Protein AF-A0A432YC82-F1 (afdb_monomer)

Radius of gyration: 12.23 Å; Cα contacts (8 Å, |Δi|>4): 92; chains: 1; bounding box: 27×29×32 Å

Organism: NCBI:txid263723

Mean predicted aligned error: 3.81 Å

Structure (mmCIF, N/CA/C/O backbone):
data_AF-A0A432YC82-F1
#
_entry.id   AF-A0A432YC82-F1
#
loop_
_atom_site.group_PDB
_atom_site.id
_atom_site.type_symbol
_atom_site.label_atom_id
_atom_site.label_alt_id
_atom_site.label_comp_id
_atom_site.label_asym_id
_atom_site.label_entity_id
_atom_site.label_seq_id
_atom_site.pdbx_PDB_ins_code
_atom_site.Cartn_x
_atom_site.Cartn_y
_atom_site.Cartn_z
_atom_site.occupancy
_atom_site.B_iso_or_equiv
_atom_site.auth_seq_id
_atom_site.auth_comp_id
_atom_site.auth_asym_id
_atom_site.auth_atom_id
_atom_site.pdbx_PDB_model_num
ATOM 1 N N . MET A 1 1 ? -15.806 13.923 8.198 1.00 66.69 1 MET A N 1
ATOM 2 C CA . MET A 1 1 ? -14.474 13.908 7.564 1.00 66.69 1 MET A CA 1
ATOM 3 C C . MET A 1 1 ? -14.458 14.899 6.415 1.00 66.69 1 MET A C 1
ATOM 5 O O . MET A 1 1 ? -15.253 14.765 5.489 1.00 66.69 1 MET A O 1
ATOM 9 N N . ASN A 1 2 ? -13.602 15.907 6.500 1.00 85.81 2 ASN A N 1
ATOM 10 C CA . ASN A 1 2 ? -13.433 16.943 5.488 1.00 85.81 2 ASN A CA 1
ATOM 11 C C . ASN A 1 2 ? -12.692 16.379 4.256 1.00 85.81 2 ASN A C 1
ATOM 13 O O . ASN A 1 2 ? -11.925 15.420 4.357 1.00 85.81 2 ASN A O 1
ATOM 17 N N . ARG A 1 3 ? -12.880 16.978 3.075 1.00 82.62 3 ARG A N 1
ATOM 18 C CA . ARG A 1 3 ? -12.233 16.548 1.822 1.00 82.62 3 ARG A CA 1
ATOM 19 C C . ARG A 1 3 ? -10.707 16.507 1.946 1.00 82.62 3 ARG A C 1
ATOM 21 O O . ARG A 1 3 ? -10.078 15.593 1.422 1.00 82.62 3 ARG A O 1
ATOM 28 N N . LYS A 1 4 ? -10.119 17.469 2.667 1.00 85.94 4 LYS A N 1
ATOM 29 C CA . LYS A 1 4 ? -8.672 17.503 2.942 1.00 85.94 4 LYS A CA 1
ATOM 30 C C . LYS A 1 4 ? -8.222 16.290 3.758 1.00 85.94 4 LYS A C 1
ATOM 32 O O . LYS A 1 4 ? -7.275 15.622 3.369 1.00 85.94 4 LYS A O 1
ATOM 37 N N . GLU A 1 5 ? -8.948 15.955 4.821 1.00 85.25 5 GLU A N 1
ATOM 38 C CA . GLU A 1 5 ? -8.649 14.794 5.667 1.00 85.25 5 GLU A CA 1
ATOM 39 C C . GLU A 1 5 ? -8.740 13.488 4.872 1.00 85.25 5 GLU A C 1
ATOM 41 O O . GLU A 1 5 ? -7.893 12.609 5.028 1.00 85.25 5 GLU A O 1
ATOM 46 N N . GLN A 1 6 ? -9.741 13.362 3.988 1.00 85.94 6 GLN A N 1
ATOM 47 C CA . GLN A 1 6 ? -9.876 12.197 3.107 1.00 85.94 6 GLN A CA 1
ATOM 48 C C . GLN A 1 6 ? -8.644 12.024 2.228 1.00 85.94 6 GLN A C 1
ATOM 50 O O . GLN A 1 6 ? -8.095 10.927 2.162 1.00 85.94 6 GLN A O 1
ATOM 55 N N . LEU A 1 7 ? -8.180 13.104 1.597 1.00 87.88 7 LEU A N 1
ATOM 56 C CA . LEU A 1 7 ? -6.977 13.080 0.769 1.00 87.88 7 LEU A CA 1
ATOM 57 C C . LEU A 1 7 ? -5.733 12.709 1.584 1.00 87.88 7 LEU A C 1
ATOM 59 O O . LEU A 1 7 ? -4.948 11.875 1.137 1.00 87.88 7 LEU A O 1
ATOM 63 N N . THR A 1 8 ? -5.583 13.253 2.792 1.00 89.88 8 THR A N 1
ATOM 64 C CA . THR A 1 8 ? -4.465 12.919 3.685 1.00 89.88 8 THR A CA 1
ATOM 65 C C . THR A 1 8 ? -4.472 11.442 4.070 1.00 89.88 8 THR A C 1
ATOM 67 O O . THR A 1 8 ? -3.462 10.762 3.895 1.00 89.88 8 THR A O 1
ATOM 70 N N . GLN A 1 9 ? -5.611 10.906 4.516 1.00 89.44 9 GLN A N 1
ATOM 71 C CA . GLN A 1 9 ? -5.732 9.486 4.861 1.00 89.44 9 GLN A CA 1
ATOM 72 C C . GLN A 1 9 ? -5.454 8.597 3.643 1.00 89.44 9 GLN A C 1
ATOM 74 O O . GLN A 1 9 ? -4.775 7.577 3.724 1.00 89.44 9 GLN A O 1
ATOM 79 N N . HIS A 1 10 ? -5.976 8.986 2.483 1.00 91.19 10 HIS A N 1
ATOM 80 C CA . HIS A 1 10 ? -5.767 8.281 1.225 1.00 91.19 10 HIS A CA 1
ATOM 81 C C . HIS A 1 10 ? -4.293 8.231 0.829 1.00 91.19 10 HIS A C 1
ATOM 83 O O . HIS A 1 10 ? -3.835 7.188 0.360 1.00 91.19 10 HIS A O 1
ATOM 89 N N . GLN A 1 11 ? -3.560 9.326 1.030 1.00 92.69 11 GLN A N 1
ATOM 90 C CA . GLN A 1 11 ? -2.124 9.377 0.793 1.00 92.69 11 GLN A CA 1
ATOM 91 C C . GLN A 1 11 ? -1.373 8.484 1.785 1.00 92.69 11 GLN A C 1
ATOM 93 O O . GLN A 1 11 ? -0.541 7.687 1.367 1.00 92.69 11 GLN A O 1
ATOM 98 N N . GLN A 1 12 ? -1.715 8.542 3.075 1.00 92.88 12 GLN A N 1
ATOM 99 C CA . GLN A 1 12 ? -1.106 7.697 4.110 1.00 92.88 12 GLN A CA 1
ATOM 100 C C . GLN A 1 12 ? -1.280 6.204 3.812 1.00 92.88 12 GLN A C 1
ATOM 102 O O . GLN A 1 12 ? -0.319 5.440 3.874 1.00 92.88 12 GLN A O 1
ATOM 107 N N . VAL A 1 13 ? -2.488 5.788 3.424 1.00 94.19 13 VAL A N 1
ATOM 108 C CA . VAL A 1 13 ? -2.765 4.401 3.022 1.00 94.19 13 VAL A CA 1
ATOM 109 C C . VAL A 1 13 ? -1.938 4.012 1.797 1.00 94.19 13 VAL A C 1
ATOM 111 O O . VAL A 1 13 ? -1.389 2.913 1.753 1.00 94.19 13 VAL A O 1
ATOM 114 N N . LEU A 1 14 ? -1.831 4.892 0.798 1.00 94.81 14 LEU A N 1
ATOM 115 C CA . LEU A 1 14 ? -1.034 4.615 -0.396 1.00 94.81 14 LEU A CA 1
ATOM 116 C C . LEU A 1 14 ? 0.453 4.433 -0.057 1.00 94.81 14 LEU A C 1
ATOM 118 O O . LEU A 1 14 ? 1.078 3.496 -0.554 1.00 94.81 14 LEU A O 1
ATOM 122 N N . GLU A 1 15 ? 1.007 5.274 0.814 1.00 95.19 15 GLU A N 1
ATOM 123 C CA . GLU A 1 15 ? 2.390 5.138 1.279 1.00 95.19 15 GLU A CA 1
ATOM 124 C C . GLU A 1 15 ? 2.603 3.856 2.100 1.00 95.19 15 GLU A C 1
ATOM 126 O O . GLU A 1 15 ? 3.609 3.165 1.918 1.00 95.19 15 GLU A O 1
ATOM 131 N N . ALA A 1 16 ? 1.629 3.457 2.924 1.00 95.56 16 ALA A N 1
ATOM 132 C CA . ALA A 1 16 ? 1.670 2.175 3.627 1.00 95.56 16 ALA A CA 1
ATOM 133 C C . ALA A 1 16 ? 1.698 0.987 2.647 1.00 95.56 16 ALA A C 1
ATOM 135 O O . ALA A 1 16 ? 2.527 0.086 2.789 1.00 95.56 16 ALA A O 1
ATOM 136 N N . ILE A 1 17 ? 0.861 1.015 1.601 1.00 95.69 17 ILE A N 1
ATOM 137 C CA . ILE A 1 17 ? 0.868 -0.004 0.538 1.00 95.69 17 ILE A CA 1
ATOM 138 C C . ILE A 1 17 ? 2.234 -0.049 -0.150 1.00 95.69 17 ILE A C 1
ATOM 140 O O . ILE A 1 17 ? 2.797 -1.131 -0.308 1.00 95.69 17 ILE A O 1
ATOM 144 N N . LYS A 1 18 ? 2.797 1.103 -0.528 1.00 95.12 18 LYS A N 1
ATOM 145 C CA . LYS A 1 18 ? 4.128 1.176 -1.149 1.00 95.12 18 LYS A CA 1
ATOM 146 C C . LYS A 1 18 ? 5.206 0.572 -0.256 1.00 95.12 18 LYS A C 1
ATOM 148 O O . LYS A 1 18 ? 6.035 -0.182 -0.750 1.00 95.12 18 LYS A O 1
ATOM 153 N N . LYS A 1 19 ? 5.181 0.850 1.050 1.00 95.50 19 LYS A N 1
ATOM 154 C CA . LYS A 1 19 ? 6.124 0.269 2.016 1.00 95.50 19 LYS A CA 1
ATOM 155 C C . LYS A 1 19 ? 5.981 -1.251 2.105 1.00 95.50 19 LYS A C 1
ATOM 157 O O . LYS A 1 19 ? 6.986 -1.951 2.067 1.00 95.50 19 LYS A O 1
ATOM 162 N N . ILE A 1 20 ? 4.750 -1.764 2.163 1.00 95.12 20 ILE A N 1
ATOM 163 C CA . ILE A 1 20 ? 4.471 -3.211 2.163 1.00 95.12 20 ILE A CA 1
ATOM 164 C C . ILE A 1 20 ? 5.022 -3.867 0.892 1.00 95.12 20 ILE A C 1
ATOM 166 O O . ILE A 1 20 ? 5.719 -4.874 0.966 1.00 95.12 20 ILE A O 1
ATOM 170 N N . VAL A 1 21 ? 4.737 -3.274 -0.267 1.00 94.75 21 VAL A N 1
ATOM 171 C CA . VAL A 1 21 ? 5.183 -3.775 -1.571 1.00 94.75 21 VAL A CA 1
ATOM 172 C C . VAL A 1 21 ? 6.713 -3.735 -1.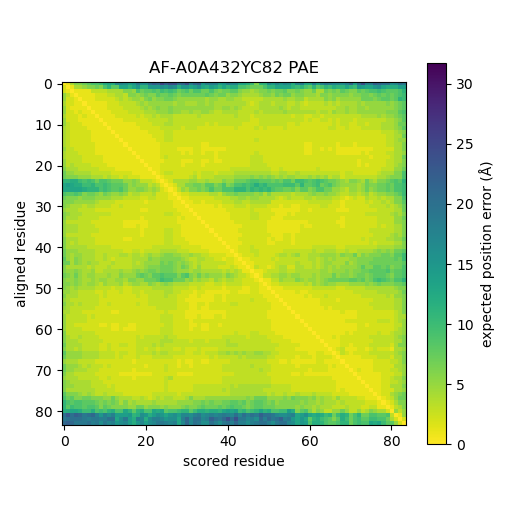679 1.00 94.75 21 VAL A C 1
ATOM 174 O O . VAL A 1 21 ? 7.327 -4.743 -2.017 1.00 94.75 21 VAL A O 1
ATOM 177 N N . LYS A 1 22 ? 7.341 -2.618 -1.290 1.00 93.06 22 LYS A N 1
ATOM 178 C CA . LYS A 1 22 ? 8.802 -2.453 -1.262 1.00 93.06 22 LYS A CA 1
ATOM 179 C C . LYS A 1 22 ? 9.488 -3.491 -0.370 1.00 93.06 22 LYS A C 1
ATOM 181 O O . LYS A 1 22 ? 10.526 -4.020 -0.753 1.00 93.06 22 LYS A O 1
ATOM 186 N N . ASN A 1 23 ? 8.914 -3.778 0.798 1.00 92.62 23 ASN A N 1
ATOM 187 C CA . ASN A 1 23 ? 9.477 -4.728 1.758 1.00 92.62 23 ASN A CA 1
ATOM 188 C C . ASN A 1 23 ? 9.322 -6.190 1.324 1.00 92.62 23 ASN A C 1
ATOM 190 O O . ASN A 1 23 ? 10.083 -7.034 1.785 1.00 92.62 23 ASN A O 1
ATOM 194 N N . TYR A 1 24 ? 8.348 -6.502 0.467 1.00 91.88 24 TYR A N 1
ATOM 195 C CA . TYR A 1 24 ? 8.137 -7.868 -0.009 1.00 91.88 24 TYR A CA 1
ATOM 196 C C . TYR A 1 24 ? 9.223 -8.309 -0.997 1.00 91.88 24 TYR A C 1
ATOM 198 O O . TYR A 1 24 ? 9.675 -9.450 -0.957 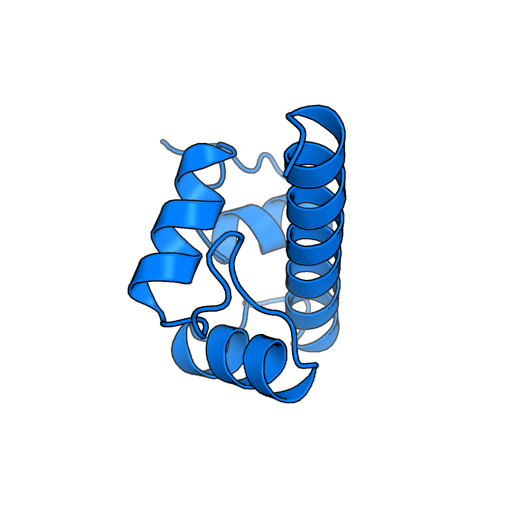1.00 91.88 24 TYR A O 1
ATOM 206 N N . GLY A 1 25 ? 9.667 -7.404 -1.872 1.00 85.19 25 GLY A N 1
ATOM 207 C CA . GLY A 1 25 ? 10.780 -7.669 -2.776 1.00 85.19 25 GLY A CA 1
ATOM 208 C C . GLY A 1 25 ? 10.705 -6.904 -4.092 1.00 85.19 25 GLY A C 1
ATOM 209 O O . GLY A 1 25 ? 9.733 -6.220 -4.409 1.00 85.19 25 GLY A O 1
ATOM 210 N N . ARG A 1 26 ? 11.768 -7.025 -4.892 1.00 80.69 26 ARG A N 1
ATOM 211 C CA . ARG A 1 26 ? 11.915 -6.288 -6.159 1.00 80.69 26 ARG A CA 1
ATOM 212 C C . ARG A 1 26 ? 11.228 -6.967 -7.349 1.00 80.69 26 ARG A C 1
ATOM 214 O O . ARG A 1 26 ? 10.776 -6.274 -8.262 1.00 80.69 26 ARG A O 1
ATOM 221 N N . CYS A 1 27 ? 11.142 -8.296 -7.340 1.00 82.62 27 CYS A N 1
ATOM 222 C CA . CYS A 1 27 ? 10.717 -9.082 -8.503 1.00 82.62 27 CYS A CA 1
ATOM 223 C C . CYS A 1 27 ? 9.194 -9.196 -8.642 1.00 82.62 27 CYS A C 1
ATOM 225 O O . CYS A 1 27 ? 8.678 -9.146 -9.755 1.00 82.62 27 CYS A O 1
ATOM 227 N N . SER A 1 28 ? 8.469 -9.317 -7.528 1.00 87.69 28 SER A N 1
ATOM 228 C CA . SER A 1 28 ? 7.012 -9.455 -7.519 1.00 87.69 28 SER A CA 1
ATOM 229 C C . SER A 1 28 ? 6.424 -8.708 -6.329 1.00 87.69 28 SER A C 1
ATOM 231 O O . SER A 1 28 ? 7.034 -8.735 -5.263 1.00 87.69 28 SER A O 1
ATOM 233 N N . PRO A 1 29 ? 5.246 -8.077 -6.465 1.00 93.00 29 PRO A N 1
ATOM 234 C CA . PRO A 1 29 ? 4.488 -7.631 -5.307 1.00 93.00 29 PRO A CA 1
ATOM 235 C C . PRO A 1 29 ? 3.955 -8.826 -4.487 1.00 93.00 29 PRO A C 1
ATOM 237 O O . PRO A 1 29 ? 3.880 -9.946 -5.006 1.00 93.00 29 PRO A O 1
ATOM 240 N N . PRO A 1 30 ? 3.516 -8.586 -3.236 1.00 94.94 30 PRO A N 1
ATOM 241 C CA . PRO A 1 30 ? 2.768 -9.566 -2.453 1.00 94.94 30 PRO A CA 1
ATOM 242 C C . PRO A 1 30 ? 1.406 -9.874 -3.085 1.00 94.94 30 PRO A C 1
ATOM 244 O O . PRO A 1 30 ? 0.868 -9.098 -3.879 1.00 94.94 30 PRO A O 1
ATOM 247 N N . SER A 1 31 ? 0.783 -10.969 -2.647 1.00 96.38 31 SER A N 1
ATOM 248 C CA . SER A 1 31 ? -0.627 -11.218 -2.958 1.00 96.38 31 SER A CA 1
ATOM 249 C C . SER A 1 31 ? -1.538 -10.173 -2.300 1.00 96.38 31 SER A C 1
ATOM 251 O O . SER A 1 31 ? -1.234 -9.620 -1.239 1.00 96.38 31 SER A O 1
ATOM 253 N N . TYR A 1 32 ? -2.725 -9.954 -2.871 1.00 96.75 32 TYR A N 1
ATOM 254 C CA . TYR A 1 32 ? -3.719 -9.056 -2.272 1.00 96.75 32 TYR A CA 1
ATOM 255 C C . TYR A 1 32 ? -4.157 -9.479 -0.866 1.00 96.75 32 TYR A C 1
ATOM 257 O O . TYR A 1 32 ? -4.445 -8.612 -0.043 1.00 96.75 32 TYR A O 1
ATOM 265 N N . LYS A 1 33 ? -4.196 -10.788 -0.573 1.00 96.75 33 LYS A N 1
ATOM 266 C CA . LYS A 1 33 ? -4.485 -11.295 0.778 1.00 96.75 33 LYS A CA 1
ATOM 267 C C . LYS A 1 33 ? -3.406 -10.852 1.768 1.00 96.75 33 LYS A C 1
ATOM 269 O O . LYS A 1 33 ? -3.745 -10.309 2.813 1.00 96.75 33 LYS A O 1
ATOM 274 N N . GLN A 1 34 ? -2.131 -11.015 1.414 1.00 96.38 34 GLN A N 1
ATOM 275 C CA . GLN A 1 34 ? -1.004 -10.597 2.257 1.00 96.38 34 GLN A CA 1
ATOM 276 C C . GLN A 1 34 ? -0.963 -9.079 2.446 1.00 96.38 34 GLN A C 1
ATOM 278 O O . GLN A 1 34 ? -0.808 -8.608 3.567 1.00 96.38 34 GLN A O 1
ATOM 283 N N . ALA A 1 35 ? -1.156 -8.305 1.375 1.00 96.44 35 ALA A N 1
ATOM 284 C CA . 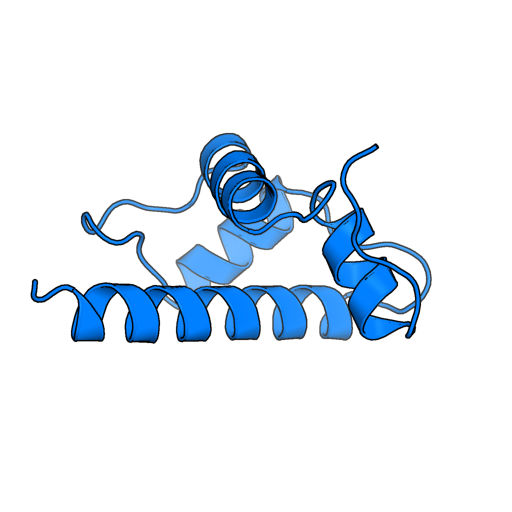ALA A 1 35 ? -1.159 -6.848 1.459 1.00 96.44 35 ALA A CA 1
ATOM 285 C C . ALA A 1 35 ? -2.315 -6.317 2.325 1.00 96.44 35 ALA A C 1
ATOM 287 O O . ALA A 1 35 ? -2.109 -5.435 3.154 1.00 96.44 35 ALA A O 1
ATOM 288 N N . ALA A 1 36 ? -3.520 -6.879 2.177 1.00 96.94 36 ALA A N 1
ATOM 289 C CA . ALA A 1 36 ? -4.665 -6.519 3.010 1.00 96.94 36 ALA A CA 1
ATOM 290 C C . ALA A 1 36 ? -4.444 -6.897 4.484 1.00 96.94 36 ALA A C 1
ATOM 292 O O . ALA A 1 36 ? -4.700 -6.078 5.364 1.00 96.94 36 ALA A O 1
ATOM 293 N N . ALA A 1 37 ? -3.911 -8.094 4.752 1.00 96.50 37 ALA A N 1
ATOM 294 C CA . ALA A 1 37 ? -3.569 -8.523 6.106 1.00 96.50 37 ALA A CA 1
ATOM 295 C C . ALA A 1 37 ? -2.521 -7.601 6.749 1.00 96.50 37 ALA A C 1
ATOM 297 O O . ALA A 1 37 ? -2.702 -7.175 7.886 1.00 96.50 37 ALA A O 1
ATOM 298 N N . ALA A 1 38 ? -1.476 -7.221 6.008 1.00 95.75 38 ALA A N 1
ATOM 299 C CA . ALA A 1 38 ? -0.448 -6.301 6.487 1.00 95.75 38 ALA A CA 1
ATOM 300 C C . ALA A 1 38 ? -1.005 -4.898 6.793 1.00 95.75 38 ALA A C 1
ATOM 302 O O . ALA A 1 38 ? -0.638 -4.307 7.806 1.00 95.75 38 ALA A O 1
ATOM 303 N N . LEU A 1 39 ? -1.921 -4.376 5.967 1.00 94.81 39 LEU A N 1
ATOM 304 C CA . LEU A 1 39 ? -2.605 -3.107 6.248 1.00 94.81 39 LEU A CA 1
ATOM 305 C C . LEU A 1 39 ? -3.465 -3.187 7.514 1.00 94.81 39 LEU A C 1
ATOM 307 O O . LEU A 1 39 ? -3.409 -2.290 8.353 1.00 94.81 39 LEU A O 1
ATOM 311 N N . ASN A 1 40 ? -4.237 -4.264 7.671 1.00 95.62 40 ASN A N 1
ATOM 312 C CA . ASN A 1 40 ? -5.086 -4.454 8.846 1.00 95.62 40 ASN A CA 1
ATOM 313 C C . ASN A 1 40 ? -4.254 -4.634 10.126 1.00 95.62 40 ASN A C 1
ATOM 315 O O . ASN A 1 40 ? -4.617 -4.078 11.160 1.00 95.62 40 ASN A O 1
ATOM 319 N N . ALA A 1 41 ? -3.114 -5.331 10.049 1.00 94.38 41 ALA A N 1
ATOM 320 C CA . ALA A 1 41 ? -2.169 -5.475 11.158 1.00 94.38 41 ALA A CA 1
ATOM 321 C C . ALA A 1 41 ? -1.554 -4.130 11.589 1.00 94.38 41 ALA A C 1
ATOM 323 O O . ALA A 1 41 ? -1.288 -3.922 12.767 1.00 94.38 41 ALA A O 1
ATOM 324 N N . GLN A 1 42 ? -1.389 -3.188 10.655 1.00 91.94 42 GLN A N 1
ATOM 325 C CA . GLN A 1 42 ? -0.971 -1.807 10.937 1.00 91.94 42 GLN A CA 1
ATOM 326 C C . GLN A 1 42 ? -2.127 -0.909 11.408 1.00 91.94 42 GLN A C 1
ATOM 328 O O . GLN A 1 42 ? -1.969 0.307 11.475 1.00 91.94 42 GLN A O 1
ATOM 333 N N . GLN A 1 43 ? -3.306 -1.482 11.677 1.00 91.38 43 GLN A N 1
ATOM 334 C CA . GLN A 1 43 ? -4.536 -0.764 12.022 1.00 91.38 43 GLN A CA 1
ATOM 335 C C . GLN A 1 43 ? -4.955 0.291 10.980 1.00 91.38 43 GLN A C 1
ATOM 337 O O . GLN A 1 43 ? -5.775 1.165 11.262 1.00 91.38 43 GLN A O 1
ATOM 342 N N . ALA A 1 44 ? -4.458 0.190 9.743 1.00 89.62 44 ALA A N 1
ATOM 343 C CA . ALA A 1 44 ? -4.876 1.067 8.664 1.00 89.62 44 ALA A CA 1
ATOM 344 C C . ALA A 1 44 ? -6.309 0.705 8.267 1.00 89.62 44 ALA A C 1
ATOM 346 O O . ALA A 1 44 ? -6.569 -0.372 7.734 1.00 89.62 44 ALA A O 1
ATOM 347 N N . LYS A 1 45 ? -7.256 1.612 8.501 1.00 90.69 45 LYS A N 1
ATOM 348 C CA . LYS A 1 45 ? -8.658 1.431 8.109 1.00 90.69 45 LYS A CA 1
ATOM 349 C C . LYS A 1 45 ? -8.977 2.206 6.835 1.00 90.69 45 LYS A C 1
ATOM 351 O O . LYS A 1 45 ? -8.303 3.169 6.466 1.00 90.69 45 LYS A O 1
ATOM 356 N N . THR A 1 46 ? -10.032 1.780 6.149 1.00 89.12 46 THR A N 1
ATOM 357 C CA . THR A 1 46 ? -10.628 2.567 5.063 1.00 89.12 46 THR A CA 1
ATOM 358 C C . THR A 1 46 ? -11.201 3.886 5.598 1.00 89.12 46 THR A C 1
ATOM 360 O O . THR A 1 46 ? -11.375 4.064 6.802 1.00 89.12 46 THR A O 1
ATOM 363 N N . THR A 1 47 ? -11.569 4.803 4.702 1.00 84.38 47 THR A N 1
ATOM 364 C CA . THR A 1 47 ? -12.230 6.078 5.053 1.00 84.38 47 THR A CA 1
ATOM 365 C C . THR A 1 47 ? -13.471 5.914 5.927 1.00 84.38 47 THR A C 1
ATOM 367 O O . THR A 1 47 ? -13.775 6.781 6.732 1.00 84.38 47 THR A O 1
ATOM 370 N N . TRP A 1 48 ? -14.156 4.779 5.806 1.00 84.00 48 TRP A N 1
ATOM 371 C CA . TRP A 1 48 ? -15.362 4.462 6.568 1.00 84.00 48 TRP A CA 1
ATOM 372 C C . TRP A 1 48 ? -15.084 3.564 7.782 1.00 84.00 48 TRP A C 1
ATOM 374 O O . TRP A 1 48 ? -15.989 2.900 8.266 1.00 84.00 48 TRP A O 1
ATOM 384 N N . GLY A 1 49 ? -13.827 3.442 8.221 1.00 87.19 49 GLY A N 1
ATOM 385 C CA . GLY A 1 49 ? -13.447 2.618 9.376 1.00 87.19 49 GLY A CA 1
ATOM 386 C C . GLY A 1 49 ? -13.402 1.107 9.113 1.00 87.19 49 GLY A C 1
ATOM 387 O O . GLY A 1 49 ? -12.984 0.344 9.978 1.00 87.19 49 GLY A O 1
ATOM 388 N N . ASN A 1 50 ? -13.767 0.652 7.912 1.00 91.25 50 ASN A N 1
ATOM 389 C CA . ASN A 1 50 ? -13.755 -0.772 7.584 1.00 91.25 50 ASN A CA 1
ATOM 390 C C . AS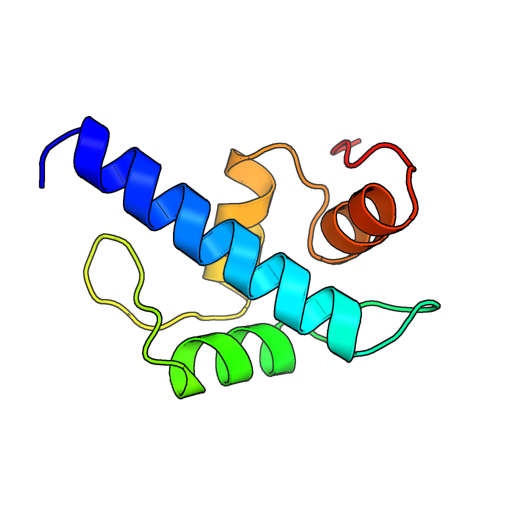N A 1 50 ? -12.343 -1.325 7.363 1.00 91.25 50 ASN A C 1
ATOM 392 O O . ASN A 1 50 ? -11.444 -0.599 6.931 1.00 91.25 50 ASN A O 1
ATOM 396 N N . GLU A 1 51 ? -12.201 -2.637 7.538 1.00 94.94 51 GLU A N 1
ATOM 397 C CA . GLU A 1 51 ? -11.000 -3.395 7.184 1.00 94.94 51 GLU A CA 1
ATOM 398 C C . GLU A 1 51 ? -10.760 -3.500 5.676 1.00 94.94 51 GLU A C 1
ATOM 400 O O . GLU A 1 51 ? -11.682 -3.441 4.842 1.00 94.94 51 GLU A O 1
ATOM 405 N N . TRP A 1 52 ? -9.489 -3.698 5.336 1.00 96.50 52 TRP A N 1
ATOM 406 C CA . TRP A 1 52 ? -9.051 -3.993 3.987 1.00 96.50 52 TRP A CA 1
ATOM 407 C C . TRP A 1 52 ? -9.377 -5.429 3.619 1.00 96.50 52 TRP A C 1
ATOM 409 O O . TRP A 1 52 ? -8.974 -6.378 4.286 1.00 96.50 52 TRP A O 1
ATOM 419 N N . THR A 1 53 ? -10.064 -5.572 2.493 1.00 97.00 53 THR A N 1
ATOM 420 C CA . THR A 1 53 ? -10.204 -6.839 1.779 1.00 97.00 53 THR A CA 1
ATOM 421 C C . THR A 1 53 ? -9.409 -6.761 0.474 1.00 97.00 53 THR A C 1
ATOM 423 O O . THR A 1 53 ? -9.204 -5.653 -0.042 1.00 97.00 53 THR A O 1
ATOM 426 N N . PRO A 1 54 ? -9.005 -7.901 -0.117 1.00 97.44 54 PRO A N 1
ATOM 427 C CA . PRO A 1 54 ? -8.353 -7.937 -1.427 1.00 97.44 54 PRO A CA 1
ATOM 428 C C . PRO A 1 54 ? -9.055 -7.076 -2.487 1.00 97.44 54 PRO A C 1
ATOM 430 O O . PRO A 1 54 ? -8.428 -6.276 -3.179 1.00 97.44 54 PRO A O 1
ATOM 433 N N . GLN A 1 55 ? -10.384 -7.178 -2.557 1.00 96.75 55 GLN A N 1
ATOM 434 C CA . GLN A 1 55 ? -11.195 -6.470 -3.543 1.00 96.75 55 GLN A CA 1
ATOM 435 C C . GLN A 1 55 ? -11.265 -4.959 -3.272 1.00 96.75 55 GLN A C 1
ATOM 437 O O . GLN A 1 55 ? -11.206 -4.160 -4.208 1.00 96.75 55 GLN A O 1
ATOM 442 N N . ARG A 1 56 ? -11.351 -4.542 -1.999 1.00 95.81 56 ARG A N 1
ATOM 443 C CA . ARG A 1 56 ? -11.301 -3.119 -1.621 1.00 95.81 56 ARG A CA 1
ATOM 444 C C . ARG A 1 56 ? -9.943 -2.507 -1.939 1.00 95.81 56 ARG A C 1
ATOM 446 O O . ARG A 1 56 ? -9.898 -1.399 -2.464 1.00 95.81 56 ARG A O 1
ATOM 453 N N . LEU A 1 57 ? -8.864 -3.239 -1.669 1.00 96.50 57 LEU A N 1
ATOM 454 C CA . LEU A 1 57 ? -7.503 -2.813 -1.977 1.00 96.50 57 LEU A CA 1
ATOM 455 C C . LEU A 1 57 ? -7.303 -2.631 -3.488 1.00 96.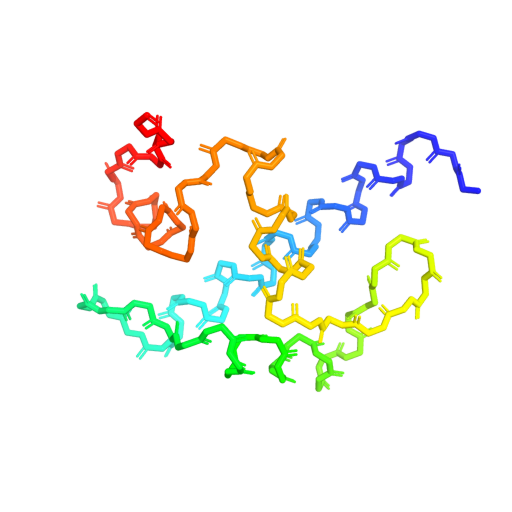50 57 LEU A C 1
ATOM 457 O O . LEU A 1 57 ? -6.816 -1.587 -3.918 1.00 96.50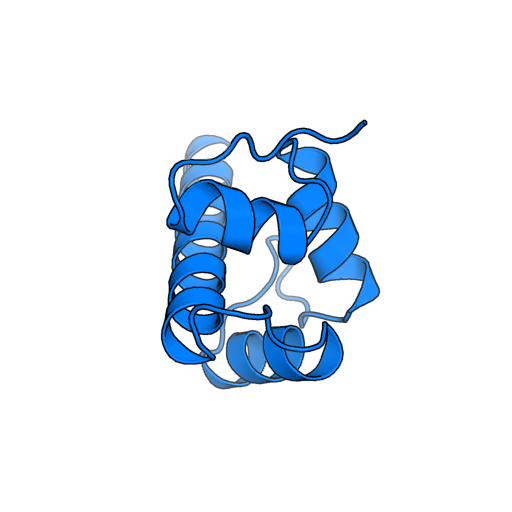 57 LEU A O 1
ATOM 461 N N . LEU A 1 58 ? -7.752 -3.589 -4.306 1.00 96.06 58 LEU A N 1
ATOM 462 C CA . LEU A 1 58 ? -7.720 -3.461 -5.765 1.00 96.06 58 LEU A CA 1
ATOM 463 C C . LEU A 1 58 ? -8.479 -2.213 -6.242 1.00 96.06 58 LEU A C 1
ATOM 465 O O . LEU A 1 58 ? -7.907 -1.382 -6.944 1.00 96.06 58 LEU A O 1
ATOM 469 N N . ARG A 1 59 ? -9.735 -2.036 -5.814 1.00 95.44 59 ARG A N 1
ATOM 470 C CA . ARG A 1 59 ? -10.553 -0.873 -6.208 1.00 95.44 59 ARG A CA 1
ATOM 471 C C . ARG A 1 59 ? -9.937 0.449 -5.750 1.00 95.44 59 ARG A C 1
ATOM 473 O O . ARG A 1 59 ? -10.012 1.447 -6.464 1.00 95.44 59 ARG A O 1
ATOM 480 N N . PHE A 1 60 ? -9.328 0.472 -4.566 1.00 95.31 60 PHE A N 1
ATOM 481 C CA . PHE A 1 60 ? -8.625 1.643 -4.048 1.00 95.31 60 PHE A CA 1
ATOM 482 C C . PHE A 1 60 ? -7.447 2.041 -4.944 1.00 95.31 60 PHE A C 1
ATOM 484 O O . PHE A 1 60 ? -7.293 3.223 -5.254 1.00 95.31 60 PHE A O 1
ATOM 491 N N . LEU A 1 61 ? -6.649 1.069 -5.387 1.00 95.25 61 LEU A N 1
ATOM 492 C CA . LEU A 1 61 ? -5.528 1.293 -6.300 1.00 95.25 61 LEU A CA 1
ATOM 493 C C . LEU A 1 61 ? -6.005 1.743 -7.687 1.00 95.25 61 LEU A C 1
ATOM 495 O O . LEU A 1 61 ? -5.487 2.722 -8.227 1.00 95.25 61 LEU A O 1
ATOM 499 N N . GLN A 1 62 ? -7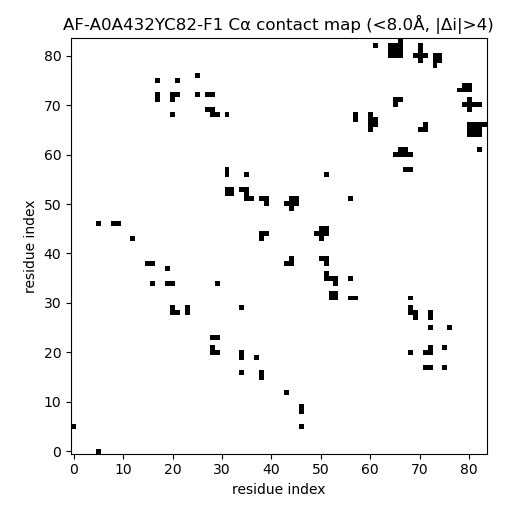.049 1.111 -8.224 1.00 94.50 62 GLN A N 1
ATOM 500 C CA . GLN A 1 62 ? -7.593 1.457 -9.539 1.00 94.50 62 GLN A CA 1
ATOM 501 C C . GLN A 1 62 ? -8.129 2.891 -9.603 1.00 94.50 62 GLN A C 1
ATOM 503 O O . GLN A 1 62 ? -7.831 3.620 -10.544 1.00 94.50 62 GLN A O 1
ATOM 508 N N . ARG A 1 63 ? -8.828 3.350 -8.554 1.00 92.88 63 ARG A N 1
ATOM 509 C CA . ARG A 1 63 ? -9.296 4.748 -8.434 1.00 92.88 63 ARG A CA 1
ATOM 510 C C . ARG A 1 63 ? -8.165 5.783 -8.424 1.00 92.88 63 ARG A C 1
ATOM 512 O O . ARG A 1 63 ? -8.433 6.969 -8.561 1.00 92.88 63 ARG A O 1
ATOM 519 N N . ARG A 1 64 ? -6.917 5.347 -8.235 1.00 91.75 64 ARG A N 1
ATOM 520 C CA . ARG A 1 64 ? -5.701 6.177 -8.247 1.00 91.75 64 ARG A CA 1
ATOM 521 C C . ARG A 1 64 ? -4.848 5.971 -9.499 1.00 91.75 64 ARG A C 1
ATOM 523 O O . ARG A 1 64 ? -3.721 6.455 -9.550 1.00 91.75 64 ARG A O 1
ATOM 530 N N . GLY A 1 65 ? -5.360 5.243 -10.490 1.00 93.12 65 GLY A N 1
ATOM 531 C CA . GLY A 1 65 ? -4.671 5.012 -11.759 1.00 93.12 65 GLY A CA 1
ATOM 532 C C . GLY A 1 65 ? -3.617 3.904 -11.726 1.00 93.12 65 GLY A C 1
ATOM 533 O O . GLY A 1 65 ? -2.807 3.827 -12.647 1.00 93.12 65 GLY A O 1
ATOM 534 N N . TYR A 1 66 ? -3.622 3.039 -10.706 1.00 94.75 66 TYR A N 1
ATOM 535 C CA . TYR A 1 66 ? -2.749 1.864 -10.653 1.00 94.75 66 TYR A CA 1
ATOM 536 C C . TYR A 1 66 ? -3.435 0.631 -11.246 1.00 94.75 66 TYR A C 1
ATOM 538 O O . TYR A 1 66 ? -4.551 0.295 -10.849 1.00 94.75 66 TYR A O 1
ATOM 546 N N . SER A 1 67 ? -2.717 -0.133 -12.072 1.00 92.44 67 SER A N 1
ATOM 547 C CA . SER A 1 67 ? -3.136 -1.468 -12.554 1.00 92.44 67 SER A CA 1
ATOM 548 C C . SER A 1 67 ? -3.257 -2.546 -11.469 1.00 92.44 67 SER A C 1
ATOM 550 O O . SER A 1 67 ? -3.569 -3.697 -11.761 1.00 92.44 67 SER A O 1
ATOM 552 N N . GLY A 1 68 ? -3.035 -2.185 -10.206 1.00 95.06 68 GLY A N 1
ATOM 553 C CA . GLY A 1 68 ? -3.045 -3.076 -9.058 1.00 95.06 68 GLY A CA 1
ATOM 554 C C . GLY A 1 68 ? -1.723 -3.022 -8.304 1.00 95.06 68 GLY A C 1
ATOM 555 O O . GLY A 1 68 ? -0.971 -2.054 -8.425 1.00 95.06 68 GLY A O 1
ATOM 556 N N . LEU A 1 69 ? -1.418 -4.070 -7.536 1.00 95.75 69 LEU A N 1
ATOM 557 C CA . LEU A 1 69 ? -0.150 -4.157 -6.800 1.00 95.75 69 LEU A CA 1
ATOM 558 C C . LEU A 1 69 ? 1.061 -4.212 -7.743 1.00 95.75 69 LEU A C 1
ATOM 560 O O . LEU A 1 69 ? 2.105 -3.652 -7.425 1.00 95.75 69 LEU A O 1
ATOM 564 N N . HIS A 1 70 ? 0.904 -4.786 -8.939 1.00 93.56 70 HIS A N 1
ATOM 565 C CA . HIS A 1 70 ? 1.929 -4.719 -9.986 1.00 93.56 70 HIS A CA 1
ATOM 566 C C . HIS A 1 70 ? 2.174 -3.290 -10.477 1.00 93.56 70 HIS A C 1
ATOM 568 O O . HIS A 1 70 ? 3.319 -2.926 -10.718 1.00 93.56 70 HIS A O 1
ATOM 574 N N . GLY A 1 71 ? 1.133 -2.457 -10.573 1.00 94.38 71 GLY A N 1
ATOM 575 C CA . GLY A 1 71 ? 1.288 -1.038 -10.896 1.00 94.38 71 GLY A CA 1
ATOM 576 C C . GLY A 1 71 ? 2.045 -0.276 -9.807 1.00 94.38 71 GLY A C 1
ATOM 577 O O . GLY A 1 71 ? 2.849 0.599 -10.117 1.00 94.38 71 GLY A O 1
ATOM 578 N N . VAL A 1 72 ? 1.831 -0.630 -8.533 1.00 94.94 72 VAL A N 1
ATOM 579 C CA . VAL A 1 72 ? 2.593 -0.064 -7.405 1.00 94.94 72 VAL A CA 1
ATOM 580 C C . VAL A 1 72 ? 4.057 -0.498 -7.481 1.00 94.94 72 VAL A C 1
ATOM 582 O O . VAL A 1 72 ? 4.950 0.337 -7.387 1.00 94.94 72 VAL A O 1
ATOM 585 N N . GLN A 1 73 ? 4.313 -1.787 -7.722 1.00 94.81 73 GLN A N 1
ATOM 586 C CA . GLN A 1 73 ? 5.664 -2.317 -7.925 1.00 94.81 73 GLN A CA 1
ATOM 587 C C . GLN A 1 73 ? 6.368 -1.642 -9.109 1.00 94.81 73 GLN A C 1
ATOM 589 O O . GLN A 1 73 ? 7.558 -1.344 -9.041 1.00 94.81 73 GLN A O 1
ATOM 594 N N . ALA A 1 74 ? 5.645 -1.406 -10.204 1.00 92.75 74 ALA A N 1
ATOM 595 C CA . ALA A 1 74 ? 6.165 -0.710 -11.371 1.00 92.75 74 ALA A CA 1
ATOM 596 C C . ALA A 1 74 ? 6.597 0.712 -11.002 1.00 92.75 74 ALA A C 1
ATOM 598 O O . ALA A 1 74 ? 7.743 1.063 -11.265 1.00 92.75 74 ALA A O 1
ATOM 599 N N . GLU A 1 75 ? 5.741 1.477 -10.318 1.00 93.38 75 GLU A N 1
ATOM 600 C CA . GLU A 1 75 ? 6.076 2.827 -9.848 1.00 93.38 75 GLU A CA 1
ATOM 601 C C . GLU A 1 75 ? 7.330 2.830 -8.963 1.00 93.38 75 GLU A C 1
ATOM 603 O O . GLU A 1 75 ? 8.236 3.630 -9.181 1.00 93.38 75 GLU A O 1
ATOM 608 N N . LEU A 1 76 ? 7.424 1.891 -8.015 1.00 92.69 76 LEU A N 1
ATOM 609 C CA . LEU A 1 76 ? 8.590 1.745 -7.135 1.00 92.69 76 LEU A CA 1
ATOM 610 C C . LEU A 1 76 ? 9.880 1.399 -7.892 1.00 92.69 76 LEU A C 1
ATOM 612 O O . LEU A 1 76 ? 10.969 1.739 -7.439 1.00 92.69 76 LEU A O 1
ATOM 616 N N . ASN A 1 77 ? 9.761 0.749 -9.048 1.00 90.56 77 ASN A N 1
ATOM 617 C CA . ASN A 1 77 ? 10.870 0.427 -9.943 1.00 90.56 77 ASN A CA 1
ATOM 618 C C . ASN A 1 77 ? 11.129 1.514 -11.007 1.00 90.56 77 ASN A C 1
ATOM 620 O O . ASN A 1 77 ? 11.899 1.269 -11.936 1.00 90.56 77 ASN A O 1
ATOM 624 N N . GLY A 1 78 ? 10.477 2.680 -10.922 1.00 90.50 78 GLY A N 1
ATOM 625 C CA . GLY A 1 78 ? 10.618 3.770 -11.897 1.00 90.50 78 GLY A CA 1
ATOM 626 C C . GLY A 1 78 ? 9.903 3.523 -13.231 1.00 90.50 78 GLY A C 1
ATOM 627 O O . GLY A 1 78 ? 10.202 4.172 -14.229 1.00 90.50 78 GLY A O 1
ATOM 628 N N . ARG A 1 79 ? 8.966 2.572 -13.274 1.00 88.75 79 ARG A N 1
ATOM 629 C CA . ARG A 1 79 ? 8.154 2.220 -14.449 1.00 88.75 79 ARG A CA 1
ATOM 630 C C . ARG A 1 79 ? 6.747 2.829 -14.342 1.00 88.75 79 ARG A C 1
ATOM 632 O O . ARG A 1 79 ? 6.271 3.102 -13.239 1.00 88.75 79 ARG A O 1
ATOM 639 N N . PRO A 1 80 ? 6.033 3.027 -15.464 1.00 86.38 80 PRO A N 1
ATOM 640 C CA . PRO A 1 80 ? 4.684 3.584 -15.431 1.00 86.38 80 PRO A CA 1
ATOM 641 C C . PRO A 1 80 ? 3.697 2.665 -14.694 1.00 86.38 80 PRO A C 1
ATOM 643 O O . PRO A 1 80 ? 3.617 1.469 -14.960 1.00 86.38 80 PRO A O 1
ATOM 646 N N . LYS A 1 81 ? 2.880 3.257 -13.815 1.00 81.69 81 LYS A N 1
ATOM 647 C CA . LYS A 1 81 ? 1.840 2.570 -13.021 1.00 81.69 81 LYS A CA 1
ATOM 648 C C . LYS A 1 81 ? 0.538 2.245 -13.765 1.00 81.69 81 LYS A C 1
ATOM 650 O O . LYS A 1 81 ? -0.377 1.684 -13.161 1.00 81.69 81 LYS A O 1
ATOM 655 N N . LYS A 1 82 ? 0.443 2.656 -15.036 1.00 74.25 82 LYS A N 1
ATOM 656 C CA . LYS A 1 82 ? -0.808 2.800 -15.795 1.00 74.25 82 LYS A CA 1
ATOM 657 C C . LYS A 1 82 ? -1.677 1.537 -15.755 1.00 74.25 82 LYS A C 1
ATOM 659 O O . LYS A 1 82 ? -1.200 0.438 -16.036 1.00 74.25 82 LYS A O 1
ATOM 664 N N . LEU A 1 83 ? -2.968 1.734 -15.470 1.00 63.75 83 LEU A N 1
ATOM 665 C CA . LEU A 1 83 ? -4.024 0.877 -16.012 1.00 63.75 83 LEU A CA 1
ATOM 666 C C . LEU A 1 83 ? -3.922 0.921 -17.540 1.00 63.75 83 LEU A C 1
ATOM 668 O O . LEU A 1 83 ? -3.880 2.013 -18.109 1.00 63.75 83 LEU A O 1
ATOM 672 N N . ARG A 1 84 ? -3.817 -0.253 -18.166 1.00 56.72 84 A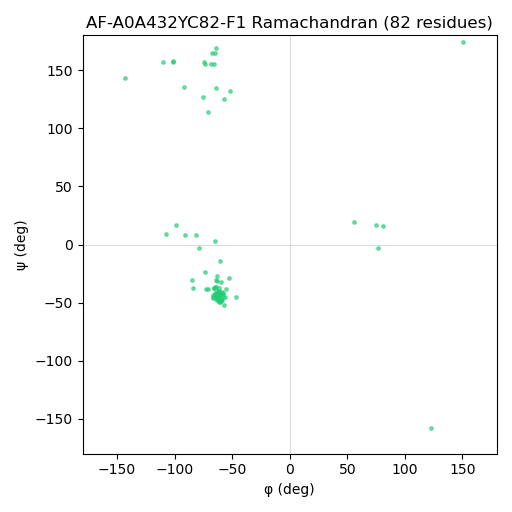RG A N 1
ATOM 673 C CA . ARG A 1 84 ? -4.109 -0.399 -19.593 1.00 56.72 84 ARG A CA 1
ATOM 674 C C . ARG A 1 84 ? -5.591 -0.151 -19.831 1.00 56.72 84 ARG A C 1
ATOM 676 O O . ARG A 1 84 ? -6.377 -0.535 -18.934 1.00 56.72 84 ARG A O 1
#

Foldseek 3Di:
DDPVVLVVLLVVLLVLLLVQQVVVDLPDGDQLQSSQVSCVVVVNAHPVSHGDDSVNQQVSQVVVQAPHSVLSSQVVVVHHRHDD

Solvent-accessible surface area (backbone atoms only — not comparable to full-atom values): 4748 Å² total; per-residue (Å²): 135,55,73,67,56,51,54,51,53,53,49,53,52,50,53,52,50,50,51,54,32,61,72,63,39,92,89,52,48,62,55,50,64,56,51,20,50,54,37,44,74,70,66,49,53,47,100,83,69,41,78,52,40,46,67,57,50,41,53,56,34,43,78,71,50,22,59,28,59,62,14,51,47,27,43,78,70,77,38,81,26,61,54,128

InterPro domains:
  IPR011109 DNA-binding recombinase domain [PF07508] (15-71)

Sequence (84 aa):
MNRKEQLTQHQQVLEAIKKIVKNYGRCSPPSYKQAAAALNAQQAKTTWGNEWTPQRLLRFLQRRGYSGLHGVQAELNGRPKKLR

Secondary structure (DSSP, 8-state):
--HHHHHHHHHHHHHHHHHHHHHH-SS-PPPHHHHHHHHHHTT---TTSPPP-HHHHHHHHHTTTB-SHHHHHHHHTTS--B--

Nearest PDB structures (foldseek):
  5nl0-ass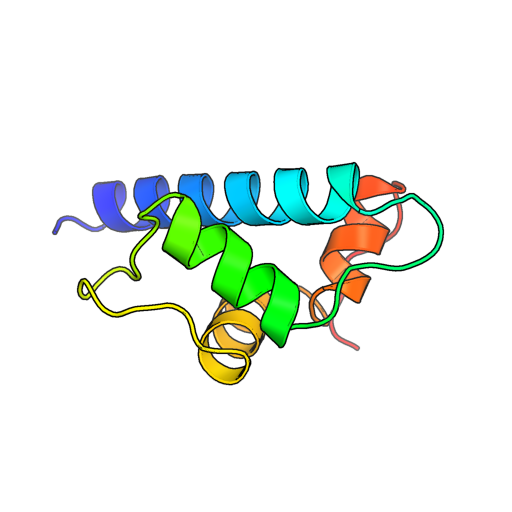embly1_Z  TM=6.672E-01  e=6.817E+00  Xenopus laevis

pLDDT: mean 91.03, std 7.18, range [56.72, 97.44]